Protein AF-A0A3D4Q0K2-F1 (afdb_monomer_lite)

Foldseek 3Di:
DDDDDVLVVQLVVQLVVVVVVLVVCQVPPPDPVDRDDPVVCPVVSVVSSCVSSCVCVVVDQPDVVRVGDDDDPCPDDDDD

Radius of gyration: 22.45 Å; chains: 1; bounding box: 32×44×75 Å

Secondary structure (DSSP, 8-state):
--PPPHHHHHHHHHHHHHHHHHHHHHHH-S-TTS---GGGGHHHHHHHHHHHTTSGGGS-SPPGGGT--PPP---PPPP-

pLDDT: mean 76.23, std 14.59, range [37.94, 95.56]

Structure (mmCIF, N/CA/C/O backbone):
data_AF-A0A3D4Q0K2-F1
#
_entry.id   AF-A0A3D4Q0K2-F1
#
loop_
_atom_site.group_PDB
_atom_site.id
_atom_site.type_symbol
_atom_site.label_atom_id
_atom_site.label_alt_id
_atom_site.label_comp_id
_atom_site.label_asym_id
_atom_site.label_entity_id
_atom_site.label_seq_id
_atom_site.pdbx_PDB_ins_code
_atom_site.Cartn_x
_atom_site.Cartn_y
_atom_site.Cartn_z
_atom_site.occupancy
_atom_site.B_iso_or_equiv
_atom_site.auth_seq_id
_atom_site.auth_comp_id
_atom_site.auth_asym_id
_atom_site.auth_atom_id
_atom_site.pdbx_PDB_model_num
ATOM 1 N N . MET A 1 1 ? 2.325 -19.994 -20.271 1.00 37.94 1 MET A N 1
ATOM 2 C CA . MET A 1 1 ? 1.683 -19.149 -19.246 1.00 37.94 1 MET A CA 1
ATOM 3 C C . MET A 1 1 ? 2.351 -17.791 -19.298 1.00 37.94 1 MET A C 1
ATOM 5 O O . MET A 1 1 ? 3.542 -17.712 -19.028 1.00 37.94 1 MET A O 1
ATOM 9 N N . SER A 1 2 ? 1.646 -16.768 -19.772 1.00 44.38 2 SER A N 1
ATOM 10 C CA . SER A 1 2 ? 2.206 -15.424 -19.925 1.00 44.38 2 SER A CA 1
ATOM 11 C C . SER A 1 2 ? 2.442 -14.835 -18.537 1.00 44.38 2 SER A C 1
ATOM 13 O O . SER A 1 2 ? 1.487 -14.582 -17.807 1.00 44.38 2 SER A O 1
ATOM 15 N N . LYS A 1 3 ? 3.713 -14.694 -18.145 1.00 51.00 3 LYS A N 1
ATOM 16 C CA . LYS A 1 3 ? 4.119 -14.021 -16.907 1.00 51.00 3 LYS A CA 1
ATOM 17 C C . LYS A 1 3 ? 3.505 -12.619 -16.962 1.00 51.00 3 LYS A C 1
ATOM 19 O O . LYS A 1 3 ? 3.741 -11.907 -17.939 1.00 51.00 3 LYS A O 1
ATOM 24 N N . ALA A 1 4 ? 2.675 -12.251 -15.983 1.00 58.72 4 ALA A N 1
ATOM 25 C CA . ALA A 1 4 ? 2.234 -10.865 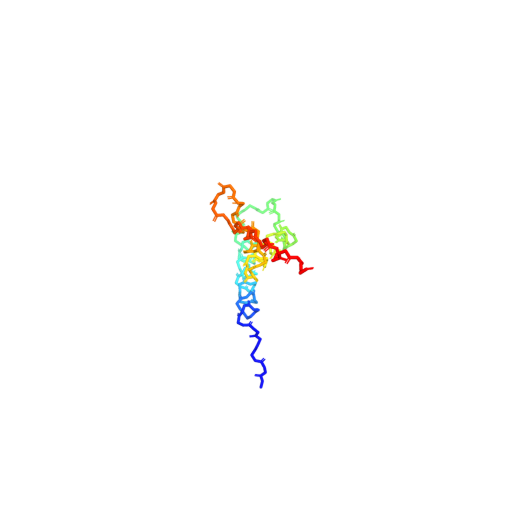-15.861 1.00 58.72 4 ALA A CA 1
ATOM 26 C C . ALA A 1 4 ? 3.487 -9.972 -15.911 1.00 58.72 4 ALA A C 1
ATOM 28 O O . 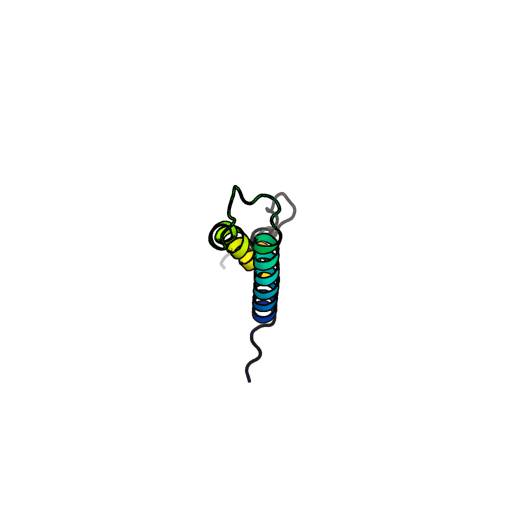ALA A 1 4 ? 4.519 -10.378 -15.360 1.00 58.72 4 ALA A O 1
ATOM 29 N N . PRO A 1 5 ? 3.446 -8.819 -16.604 1.00 70.12 5 PRO A N 1
ATOM 30 C CA . PRO A 1 5 ? 4.602 -7.935 -16.677 1.00 70.12 5 PRO A CA 1
ATOM 31 C C . PRO A 1 5 ? 5.096 -7.683 -15.252 1.00 70.12 5 PRO A C 1
ATOM 33 O O . PRO A 1 5 ? 4.285 -7.448 -14.361 1.00 70.12 5 PRO A O 1
ATOM 36 N N . GLU A 1 6 ? 6.401 -7.810 -15.008 1.00 73.44 6 GLU A N 1
ATOM 37 C CA . GLU A 1 6 ? 6.967 -7.921 -13.649 1.00 73.44 6 GLU A CA 1
ATOM 38 C C . GLU A 1 6 ? 6.539 -6.768 -12.725 1.00 73.44 6 GLU A C 1
ATOM 40 O O . GLU A 1 6 ? 6.325 -6.972 -11.533 1.00 73.44 6 GLU A O 1
ATOM 45 N N . LYS A 1 7 ? 6.284 -5.590 -13.307 1.00 70.44 7 LYS A N 1
ATOM 46 C CA . LYS A 1 7 ? 5.708 -4.416 -12.635 1.00 70.44 7 LYS A CA 1
ATOM 47 C C . LYS A 1 7 ? 4.305 -4.656 -12.063 1.00 70.44 7 LYS A C 1
ATOM 49 O O . LYS A 1 7 ? 4.009 -4.210 -10.965 1.00 70.44 7 LYS A O 1
ATOM 54 N N . VAL A 1 8 ? 3.444 -5.378 -12.779 1.00 78.12 8 VAL A N 1
ATOM 55 C CA . VAL A 1 8 ? 2.089 -5.726 -12.320 1.00 78.12 8 VAL A CA 1
ATOM 56 C C . VAL A 1 8 ? 2.148 -6.748 -11.192 1.00 78.12 8 VAL A C 1
ATOM 58 O O . VAL A 1 8 ? 1.439 -6.593 -10.205 1.00 78.12 8 VAL A O 1
ATOM 61 N N . ALA A 1 9 ? 3.020 -7.756 -11.296 1.00 83.62 9 ALA A N 1
ATOM 62 C CA . ALA A 1 9 ? 3.212 -8.724 -10.216 1.00 83.62 9 ALA A CA 1
ATOM 63 C C . ALA A 1 9 ? 3.716 -8.039 -8.933 1.00 83.62 9 ALA A C 1
ATOM 65 O O . ALA A 1 9 ? 3.182 -8.286 -7.854 1.00 83.62 9 ALA A O 1
ATOM 66 N N . PHE A 1 10 ? 4.674 -7.119 -9.069 1.00 84.19 10 PHE A N 1
ATOM 67 C CA . PHE A 1 10 ? 5.160 -6.300 -7.962 1.00 84.19 10 PHE A CA 1
ATOM 68 C C . PHE A 1 10 ? 4.057 -5.413 -7.365 1.00 84.19 10 PHE A C 1
ATOM 70 O O . PHE A 1 10 ? 3.854 -5.421 -6.154 1.00 84.19 10 PHE A O 1
ATOM 77 N N . ALA A 1 11 ? 3.285 -4.704 -8.193 1.00 84.19 11 ALA A N 1
ATOM 78 C CA . ALA A 1 11 ? 2.182 -3.866 -7.721 1.00 84.19 11 ALA A CA 1
ATOM 79 C C . ALA A 1 11 ? 1.097 -4.668 -6.982 1.00 84.19 11 ALA A C 1
ATOM 81 O O . ALA A 1 11 ? 0.554 -4.203 -5.980 1.00 84.19 11 ALA A O 1
ATOM 82 N N . MET A 1 12 ? 0.808 -5.889 -7.439 1.00 86.81 12 MET A N 1
ATOM 83 C CA . MET A 1 12 ? -0.099 -6.804 -6.743 1.00 86.81 12 MET A CA 1
ATOM 84 C C . MET A 1 12 ? 0.452 -7.224 -5.376 1.00 86.81 12 MET A C 1
ATOM 86 O O . MET A 1 12 ? -0.295 -7.215 -4.398 1.00 86.81 12 MET A O 1
ATOM 90 N N . GLU A 1 13 ? 1.742 -7.557 -5.288 1.00 91.06 13 GLU A N 1
ATOM 91 C CA . GLU A 1 13 ? 2.384 -7.917 -4.018 1.00 91.06 13 GLU A CA 1
ATOM 92 C C . GLU A 1 13 ? 2.365 -6.746 -3.028 1.00 91.06 13 GLU A C 1
ATOM 94 O O . GLU A 1 13 ? 1.998 -6.919 -1.865 1.00 91.06 13 GLU A O 1
ATOM 99 N N . VAL A 1 14 ? 2.689 -5.539 -3.496 1.00 89.06 14 VAL A N 1
ATOM 100 C CA . VAL A 1 14 ? 2.638 -4.316 -2.685 1.00 89.06 14 VAL A CA 1
ATOM 101 C C . VAL A 1 14 ? 1.226 -4.075 -2.150 1.00 89.06 14 VAL A C 1
ATOM 103 O O . VAL A 1 14 ? 1.056 -3.831 -0.956 1.00 89.06 14 VAL A O 1
ATOM 106 N N . ASN A 1 15 ? 0.205 -4.210 -3.000 1.00 89.31 15 ASN A N 1
ATOM 107 C CA . ASN A 1 15 ? -1.189 -4.066 -2.584 1.00 89.31 15 ASN A CA 1
ATOM 108 C C . ASN A 1 15 ? -1.585 -5.122 -1.534 1.00 89.31 15 ASN A C 1
ATOM 110 O O . ASN A 1 15 ? -2.333 -4.805 -0.615 1.00 89.31 15 ASN A O 1
ATOM 114 N N . SER A 1 16 ? -1.093 -6.362 -1.645 1.00 91.31 16 SER A N 1
ATOM 115 C CA . SER A 1 16 ? -1.345 -7.409 -0.642 1.00 91.31 16 SER A CA 1
ATOM 116 C C . SER A 1 16 ? -0.762 -7.031 0.718 1.00 91.31 16 SER A C 1
ATOM 118 O O . SER A 1 16 ? -1.480 -7.024 1.714 1.00 91.31 16 SER A O 1
ATOM 120 N N . LYS A 1 17 ? 0.516 -6.633 0.756 1.00 94.31 17 LYS A N 1
ATOM 121 C CA . LYS A 1 17 ? 1.192 -6.266 2.010 1.00 94.31 17 LYS A CA 1
ATOM 122 C C . LYS A 1 17 ? 0.579 -5.028 2.659 1.00 94.31 17 LYS A C 1
ATOM 124 O O . LYS A 1 17 ? 0.483 -4.958 3.881 1.00 94.31 17 LYS A O 1
ATOM 129 N N . LEU A 1 18 ? 0.142 -4.061 1.853 1.00 93.44 18 LEU A N 1
ATOM 130 C CA . LEU A 1 18 ? -0.546 -2.877 2.361 1.00 93.44 18 LEU A CA 1
ATOM 131 C C . LEU A 1 18 ? -1.894 -3.238 2.998 1.00 93.44 18 LEU A C 1
ATOM 133 O O . LEU A 1 18 ? -2.228 -2.705 4.051 1.00 93.44 18 LEU A O 1
ATOM 137 N N . ASN A 1 19 ? -2.643 -4.170 2.405 1.00 92.69 19 ASN A N 1
ATOM 138 C CA . ASN A 1 19 ? -3.901 -4.640 2.984 1.00 92.69 19 ASN A CA 1
ATOM 139 C C . ASN A 1 19 ? -3.691 -5.319 4.341 1.00 92.69 19 ASN A C 1
ATOM 141 O O . ASN A 1 19 ? -4.426 -5.023 5.279 1.00 92.69 19 ASN A O 1
ATOM 145 N N . GLU A 1 20 ? -2.675 -6.177 4.455 1.00 95.56 20 GLU A N 1
ATOM 146 C CA . GLU A 1 20 ? -2.309 -6.823 5.723 1.00 95.56 20 GLU A CA 1
ATOM 147 C C . GLU A 1 20 ? -1.941 -5.784 6.795 1.00 95.56 20 GLU A C 1
ATOM 149 O O . GLU A 1 20 ? -2.367 -5.887 7.945 1.00 95.56 20 GLU A O 1
ATOM 154 N N . LEU A 1 21 ? -1.205 -4.734 6.414 1.00 94.62 21 LEU A N 1
ATOM 155 C CA . LEU A 1 21 ? -0.869 -3.633 7.316 1.00 94.62 21 LEU A CA 1
ATOM 156 C C . LEU A 1 21 ? -2.115 -2.859 7.774 1.00 94.62 21 LEU A C 1
ATOM 158 O O . LEU A 1 21 ? -2.231 -2.539 8.955 1.00 94.62 21 LEU A O 1
ATOM 162 N N . ILE A 1 22 ? -3.046 -2.559 6.864 1.00 93.50 22 ILE A N 1
ATOM 163 C CA . ILE A 1 22 ? -4.295 -1.854 7.193 1.00 93.50 22 ILE A CA 1
ATOM 164 C C . ILE A 1 22 ? -5.135 -2.681 8.168 1.00 93.50 22 ILE A C 1
ATOM 166 O O . ILE A 1 22 ? -5.633 -2.143 9.156 1.00 93.50 22 ILE A O 1
ATOM 170 N N . GLU A 1 23 ? -5.263 -3.988 7.934 1.00 93.50 23 GLU A N 1
ATOM 171 C CA . GLU A 1 23 ? -5.958 -4.887 8.860 1.00 93.50 23 GLU A CA 1
ATOM 172 C C . GLU A 1 23 ? -5.306 -4.868 10.242 1.00 93.50 23 GLU A C 1
ATOM 174 O O . GLU A 1 23 ? -5.991 -4.654 11.244 1.00 93.50 23 GLU A O 1
ATOM 179 N N . TRP A 1 24 ? -3.977 -4.958 10.293 1.00 94.50 24 TRP A N 1
ATOM 180 C CA . TRP A 1 24 ? -3.243 -4.865 11.547 1.00 94.50 24 TRP A CA 1
ATOM 181 C C . TRP A 1 24 ? -3.483 -3.531 12.276 1.00 94.50 24 TRP A C 1
ATOM 183 O O . TRP A 1 24 ? -3.690 -3.531 13.490 1.00 94.50 24 TRP A O 1
ATOM 193 N N . ILE A 1 25 ? -3.514 -2.395 11.568 1.00 92.94 25 ILE A N 1
ATOM 194 C CA . ILE A 1 25 ? -3.781 -1.067 12.156 1.00 92.94 25 ILE A CA 1
ATOM 195 C C . ILE A 1 25 ? -5.188 -0.992 12.765 1.00 92.94 25 ILE A C 1
ATOM 197 O O . ILE A 1 25 ? -5.360 -0.441 13.859 1.00 92.94 25 ILE A O 1
ATOM 201 N N . ILE A 1 26 ? -6.188 -1.534 12.065 1.00 91.00 26 ILE A N 1
ATOM 202 C CA . ILE A 1 26 ? -7.581 -1.551 12.527 1.00 91.00 26 ILE A CA 1
ATOM 203 C C . ILE A 1 26 ? -7.699 -2.401 13.799 1.00 91.00 26 ILE A C 1
ATOM 205 O O . ILE A 1 26 ? -8.332 -1.979 14.768 1.00 91.00 26 ILE A O 1
ATOM 209 N N . GLU A 1 27 ? -7.046 -3.563 13.836 1.00 91.12 27 GLU A N 1
ATOM 210 C CA . GLU A 1 27 ? -7.082 -4.475 14.985 1.00 91.12 27 GLU A CA 1
ATOM 211 C C . GLU A 1 27 ? -6.316 -3.949 16.207 1.00 91.12 27 GLU A C 1
ATOM 213 O O . GLU A 1 27 ? -6.756 -4.128 17.345 1.00 91.12 27 GLU A O 1
ATOM 218 N N . ASN A 1 28 ? -5.176 -3.289 15.985 1.00 91.75 28 ASN A N 1
ATOM 219 C CA . ASN A 1 28 ? -4.247 -2.888 17.047 1.00 91.75 28 ASN A CA 1
ATOM 220 C C . ASN A 1 28 ? -4.415 -1.427 17.479 1.00 91.75 28 ASN A C 1
ATOM 222 O O . ASN A 1 28 ? -3.640 -0.925 18.296 1.00 91.75 28 ASN A O 1
ATOM 226 N N . THR A 1 29 ? -5.431 -0.731 16.964 1.00 86.81 29 THR A N 1
ATOM 227 C CA . THR A 1 29 ? -5.699 0.655 17.339 1.00 86.81 29 THR A CA 1
ATOM 228 C C . THR A 1 29 ? -6.043 0.766 18.832 1.00 86.81 29 THR A C 1
ATOM 230 O O . THR A 1 29 ? -7.035 0.194 19.295 1.00 86.81 29 THR A O 1
ATOM 233 N N . PRO A 1 30 ? -5.266 1.537 19.622 1.00 86.00 30 PRO A N 1
ATOM 234 C CA . PRO A 1 30 ? -5.494 1.661 21.062 1.00 86.00 30 PRO A CA 1
ATOM 235 C C . PRO A 1 30 ? -6.742 2.497 21.381 1.00 86.00 30 PRO A C 1
ATOM 237 O O . PRO A 1 30 ? -7.353 2.342 22.440 1.00 86.00 30 PRO A O 1
ATOM 240 N N . ASN A 1 31 ? -7.136 3.396 20.474 1.00 83.00 31 ASN A N 1
ATOM 241 C CA . ASN A 1 31 ? -8.228 4.334 20.688 1.00 83.00 31 ASN A CA 1
ATOM 242 C C . ASN A 1 31 ? -9.532 3.853 20.043 1.00 83.00 31 ASN A C 1
ATOM 244 O O . ASN A 1 31 ? -9.831 4.174 18.898 1.00 83.00 31 ASN A O 1
ATOM 248 N N . LYS A 1 32 ? -10.371 3.167 20.823 1.00 70.00 32 LYS A N 1
ATOM 249 C CA . LYS A 1 32 ? -11.677 2.673 20.352 1.00 70.00 32 LYS A CA 1
ATOM 250 C C . LYS A 1 32 ? -12.731 3.764 20.111 1.00 70.00 32 LYS A C 1
ATOM 252 O O . LYS A 1 32 ? -13.819 3.445 19.645 1.00 70.00 32 LYS A O 1
ATOM 257 N N . LYS A 1 33 ? -12.458 5.038 20.438 1.00 71.50 33 LYS A N 1
ATOM 258 C CA . LYS A 1 33 ? -13.400 6.141 20.150 1.00 71.50 33 LYS A CA 1
ATOM 259 C C . LYS A 1 33 ? -13.481 6.480 18.666 1.00 71.50 33 LYS A C 1
ATOM 261 O O . LYS A 1 33 ? -14.497 7.021 18.243 1.00 71.50 33 LYS A O 1
ATOM 266 N N . HIS A 1 34 ? -12.434 6.192 17.902 1.00 72.00 34 HIS A N 1
ATOM 267 C CA . HIS A 1 34 ? -12.430 6.371 16.460 1.00 72.00 34 HIS A CA 1
ATOM 268 C C . HIS A 1 34 ? -12.220 4.998 15.837 1.00 72.00 34 HIS A C 1
ATOM 270 O O . HIS A 1 34 ? -11.119 4.456 15.871 1.00 72.00 34 HIS A O 1
ATOM 276 N N . THR A 1 35 ? -13.314 4.389 15.379 1.00 79.44 35 THR A N 1
ATOM 277 C CA . THR A 1 35 ? -13.228 3.105 14.685 1.00 79.44 35 THR A CA 1
ATOM 278 C C . THR A 1 35 ? -12.670 3.399 13.305 1.00 79.44 35 THR A C 1
ATOM 280 O O . THR A 1 35 ? -13.339 4.054 12.516 1.00 79.44 35 THR A O 1
ATOM 283 N N . LEU A 1 36 ? -11.430 2.980 13.062 1.00 86.75 36 LEU A N 1
ATOM 284 C CA . LEU A 1 36 ? -10.847 3.026 11.729 1.00 86.75 36 LEU A CA 1
ATOM 285 C C . LEU A 1 36 ? -11.518 1.955 10.874 1.00 86.75 36 LEU A C 1
ATOM 287 O O . LEU A 1 36 ? -11.666 0.806 11.302 1.00 86.75 36 LEU A O 1
ATOM 291 N N . HIS A 1 37 ? -11.903 2.331 9.667 1.00 87.62 37 HIS A N 1
ATOM 292 C CA . HIS A 1 37 ? -12.474 1.446 8.670 1.00 87.62 37 HIS A CA 1
ATOM 293 C C . HIS A 1 37 ? -11.527 1.327 7.484 1.00 87.62 37 HIS A C 1
ATOM 295 O O . HIS A 1 37 ? -10.703 2.199 7.234 1.00 87.62 37 HIS A O 1
ATOM 301 N N . LYS A 1 38 ? -11.660 0.244 6.712 1.00 86.19 38 LYS A N 1
ATOM 302 C CA . LYS A 1 38 ? -10.885 0.076 5.472 1.00 86.19 38 LYS A CA 1
ATOM 303 C C . LYS A 1 38 ? -11.109 1.238 4.496 1.00 86.19 38 LYS A C 1
ATOM 305 O O . LYS A 1 38 ? -10.181 1.608 3.785 1.00 86.19 38 LYS A O 1
ATOM 310 N N . ASP A 1 39 ? -12.303 1.830 4.516 1.00 88.62 39 ASP A N 1
ATOM 311 C CA . ASP A 1 39 ? -12.678 2.964 3.667 1.00 88.62 39 ASP A CA 1
ATOM 312 C C . ASP A 1 39 ? -11.821 4.214 3.927 1.00 88.62 39 ASP A C 1
ATOM 314 O O . ASP A 1 39 ? -11.543 4.968 2.997 1.00 88.62 39 ASP A O 1
ATOM 318 N N . ASP A 1 40 ? -11.307 4.384 5.150 1.00 89.69 40 ASP A N 1
ATOM 319 C CA . ASP A 1 40 ? -10.426 5.505 5.509 1.00 89.69 40 ASP A CA 1
ATOM 320 C C . ASP A 1 40 ? -9.044 5.413 4.831 1.00 89.69 40 ASP A C 1
ATOM 322 O O . ASP A 1 40 ? -8.285 6.379 4.818 1.00 89.69 40 ASP A O 1
ATOM 326 N N . PHE A 1 41 ? -8.703 4.255 4.253 1.00 91.25 41 PHE A N 1
ATOM 327 C CA . PHE A 1 41 ? -7.403 3.988 3.633 1.00 91.25 41 PHE A CA 1
ATOM 328 C C . PHE A 1 41 ? -7.453 3.920 2.102 1.00 91.25 41 PHE A C 1
ATOM 330 O O . PHE A 1 41 ? -6.424 3.654 1.480 1.00 91.25 41 PHE A O 1
ATOM 337 N N . VAL A 1 42 ? -8.610 4.162 1.475 1.00 90.12 42 VAL A N 1
ATOM 338 C CA . VAL A 1 42 ? -8.776 4.036 0.013 1.00 90.12 42 VAL A CA 1
ATOM 339 C C . VAL A 1 42 ? -7.830 4.969 -0.745 1.00 90.12 42 VAL A C 1
ATOM 341 O O . VAL A 1 42 ? -7.173 4.537 -1.691 1.00 90.12 42 VAL A O 1
ATOM 344 N N . GLU A 1 43 ? -7.698 6.218 -0.294 1.00 89.31 43 GLU A N 1
ATOM 345 C CA . GLU A 1 43 ? -6.779 7.196 -0.891 1.00 89.31 43 GLU A CA 1
ATOM 346 C C . GLU A 1 43 ? -5.319 6.724 -0.789 1.00 89.31 43 GLU A C 1
ATOM 348 O O . GLU A 1 43 ? -4.581 6.728 -1.773 1.00 89.31 43 GLU A O 1
ATOM 353 N N . VAL A 1 44 ? -4.923 6.19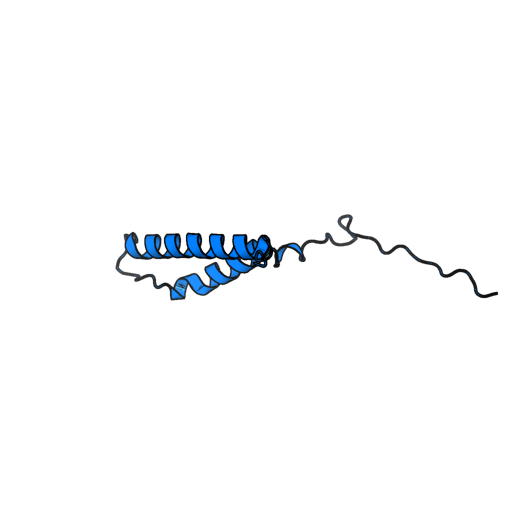7 0.375 1.00 89.25 44 VAL A N 1
ATOM 354 C CA . VAL A 1 44 ? -3.577 5.649 0.599 1.00 89.25 44 VAL A CA 1
ATOM 355 C C . VAL A 1 44 ? -3.306 4.451 -0.311 1.00 89.25 44 VAL A C 1
ATOM 357 O O . VAL A 1 44 ? -2.219 4.346 -0.877 1.00 89.25 44 VAL A O 1
ATOM 360 N N . GLN A 1 45 ? -4.278 3.550 -0.479 1.00 89.62 45 GLN A N 1
ATOM 361 C CA . GLN A 1 45 ? -4.157 2.402 -1.380 1.00 89.62 45 GLN A CA 1
ATOM 362 C C . GLN A 1 45 ? -3.992 2.829 -2.840 1.00 89.62 45 GLN A C 1
ATOM 364 O O . GLN A 1 45 ? -3.214 2.213 -3.575 1.00 89.62 45 GLN A O 1
ATOM 369 N N . GLU A 1 46 ? -4.719 3.860 -3.268 1.00 87.00 46 GLU A N 1
ATOM 370 C CA . GLU A 1 46 ? -4.633 4.378 -4.628 1.00 87.00 46 GLU A CA 1
ATOM 371 C C . GLU A 1 46 ? -3.250 4.979 -4.907 1.00 87.00 46 GLU A C 1
ATOM 373 O O . GLU A 1 46 ? -2.608 4.609 -5.895 1.00 87.00 46 GLU A O 1
ATOM 378 N N . GLU A 1 47 ? -2.749 5.821 -4.003 1.00 86.88 47 GLU A N 1
ATOM 379 C CA . GLU A 1 47 ? -1.422 6.434 -4.110 1.00 86.88 47 GLU A CA 1
ATOM 380 C C . GLU A 1 47 ? -0.310 5.378 -4.123 1.00 86.88 47 GLU A C 1
ATOM 382 O O . GLU A 1 47 ? 0.551 5.363 -5.007 1.00 86.88 47 GLU A O 1
ATOM 387 N N . PHE A 1 48 ? -0.366 4.400 -3.216 1.00 85.56 48 PHE A N 1
ATOM 388 C CA . PHE A 1 48 ? 0.624 3.323 -3.182 1.00 85.56 48 PHE A CA 1
ATOM 389 C C . PHE A 1 48 ? 0.621 2.484 -4.464 1.00 85.56 48 PHE A C 1
ATOM 391 O O . PHE A 1 48 ? 1.676 2.052 -4.937 1.00 85.56 48 PHE A O 1
ATOM 398 N N . ARG A 1 49 ? -0.558 2.262 -5.058 1.00 83.94 49 ARG A N 1
ATOM 399 C CA . ARG A 1 49 ? -0.687 1.550 -6.333 1.00 83.94 49 ARG A CA 1
ATOM 400 C C . ARG A 1 49 ? -0.073 2.345 -7.484 1.00 83.94 49 ARG A C 1
ATOM 402 O O . ARG A 1 49 ? 0.594 1.739 -8.323 1.00 83.94 49 ARG A O 1
ATOM 409 N N . LYS A 1 50 ? -0.267 3.667 -7.536 1.00 83.81 50 LYS A N 1
ATOM 410 C CA . LYS A 1 50 ? 0.354 4.537 -8.554 1.00 83.81 50 LYS A CA 1
ATOM 411 C C . LYS A 1 50 ? 1.878 4.456 -8.488 1.0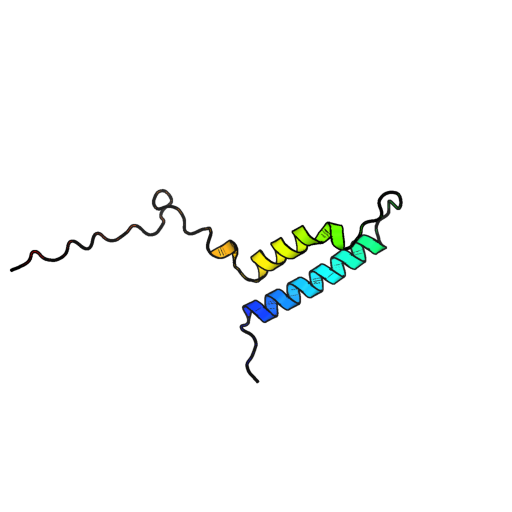0 83.81 50 LYS A C 1
ATOM 413 O O . LYS A 1 50 ? 2.514 4.207 -9.517 1.00 83.81 50 LYS A O 1
ATOM 418 N N . ILE A 1 51 ? 2.439 4.541 -7.280 1.00 83.94 51 ILE A N 1
ATOM 419 C CA . ILE A 1 51 ? 3.882 4.415 -7.034 1.00 83.94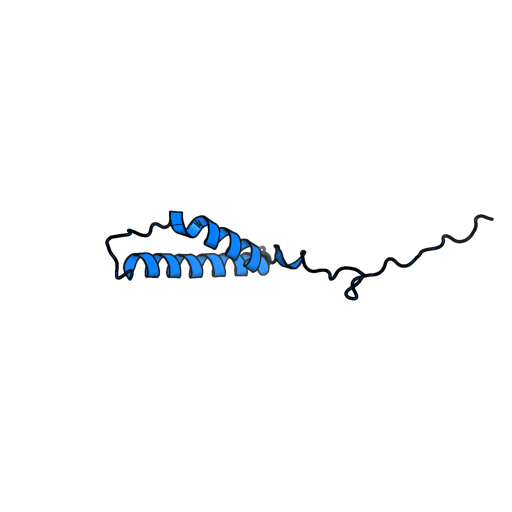 51 ILE A CA 1
ATOM 420 C C . ILE A 1 51 ? 4.386 3.028 -7.450 1.00 83.94 51 ILE A C 1
ATOM 422 O O . ILE A 1 51 ? 5.350 2.920 -8.206 1.00 83.94 51 ILE A O 1
ATOM 426 N N . ALA A 1 52 ? 3.721 1.953 -7.016 1.00 83.25 52 ALA A N 1
ATOM 427 C CA . ALA A 1 52 ? 4.158 0.583 -7.296 1.00 83.25 52 ALA A CA 1
ATOM 428 C C . ALA A 1 52 ? 4.075 0.210 -8.787 1.00 83.25 52 ALA A C 1
ATOM 430 O O . ALA A 1 52 ? 4.904 -0.550 -9.289 1.00 83.25 52 ALA A O 1
ATOM 431 N N . CYS A 1 53 ? 3.106 0.769 -9.515 1.00 78.62 53 CYS A N 1
ATOM 432 C CA . CYS A 1 53 ? 3.012 0.630 -10.967 1.00 78.62 53 CYS A CA 1
ATOM 433 C C . CYS A 1 53 ? 3.992 1.547 -11.726 1.00 78.62 53 CYS A C 1
ATOM 435 O O . CYS A 1 53 ? 4.130 1.409 -12.943 1.00 78.62 53 CYS A O 1
ATOM 437 N N . GLY A 1 54 ? 4.671 2.467 -11.033 1.00 72.19 54 GLY A N 1
ATOM 438 C CA . GLY A 1 54 ? 5.566 3.455 -11.629 1.00 72.19 54 GLY A CA 1
ATOM 439 C C . GLY A 1 54 ? 4.843 4.486 -12.496 1.00 72.19 54 GLY A C 1
ATOM 440 O O . GLY A 1 54 ? 5.456 5.012 -13.422 1.00 72.19 54 GLY A O 1
ATOM 441 N N . LEU A 1 55 ? 3.555 4.756 -12.239 1.00 65.25 55 LEU A N 1
ATOM 442 C CA . LEU A 1 55 ? 2.815 5.788 -12.977 1.00 65.25 55 LEU A CA 1
ATOM 443 C C . LEU A 1 55 ? 3.317 7.199 -12.643 1.00 65.25 55 LEU A C 1
ATOM 445 O O . LEU A 1 55 ? 3.369 8.031 -13.542 1.00 65.25 55 LEU A O 1
ATOM 449 N N . ASP A 1 56 ? 3.772 7.434 -11.410 1.00 55.34 56 ASP A N 1
ATOM 450 C CA . ASP A 1 56 ? 4.392 8.706 -11.000 1.00 55.34 56 ASP A CA 1
ATOM 451 C C . ASP A 1 56 ? 5.808 8.920 -11.547 1.00 55.34 56 ASP A C 1
ATOM 453 O O . ASP A 1 56 ? 6.326 10.033 -11.537 1.00 55.34 56 ASP A O 1
ATOM 457 N N . ALA A 1 57 ? 6.455 7.875 -12.072 1.00 52.34 57 ALA A N 1
ATOM 458 C CA . ALA A 1 57 ? 7.802 8.001 -12.626 1.00 52.34 57 ALA A CA 1
ATOM 459 C C . ALA A 1 57 ? 7.833 8.757 -13.970 1.00 52.34 57 ALA A C 1
ATOM 461 O O . ALA A 1 57 ? 8.915 9.085 -14.448 1.00 52.34 57 ALA A O 1
ATOM 462 N N . GLN A 1 58 ? 6.675 9.032 -14.583 1.00 51.72 58 GLN A N 1
ATOM 463 C CA . GLN A 1 58 ? 6.582 9.857 -15.795 1.00 51.72 58 GLN A CA 1
ATOM 464 C C . GLN A 1 58 ? 6.486 11.361 -15.498 1.00 51.72 58 GLN A C 1
ATOM 466 O O . GLN A 1 58 ? 6.547 12.160 -16.425 1.00 51.72 58 GLN A O 1
ATOM 471 N N . THR A 1 59 ? 6.358 11.764 -14.232 1.00 50.56 59 THR A N 1
ATOM 472 C CA . THR A 1 59 ? 6.153 13.171 -13.846 1.00 50.56 59 THR A CA 1
ATOM 473 C C . THR A 1 59 ? 7.456 13.913 -13.523 1.00 50.56 59 THR A C 1
ATOM 475 O O . THR A 1 59 ? 7.417 15.034 -13.029 1.00 50.56 59 THR A O 1
ATOM 478 N N . LEU A 1 60 ? 8.617 13.301 -13.773 1.00 49.78 60 LEU A N 1
ATOM 479 C CA . LEU A 1 60 ? 9.927 13.862 -13.424 1.00 49.78 60 LEU A CA 1
ATOM 480 C C . LEU A 1 60 ? 10.952 13.694 -14.552 1.00 49.78 60 LEU A C 1
ATOM 482 O O . LEU A 1 60 ? 12.114 13.371 -14.312 1.00 49.78 60 LEU A O 1
ATOM 486 N N . GLU A 1 61 ? 10.549 13.936 -15.801 1.00 53.88 61 GLU A N 1
ATOM 487 C CA . GLU A 1 61 ? 11.544 14.485 -16.724 1.00 53.88 61 GLU A CA 1
ATOM 488 C C . GLU A 1 61 ? 11.842 15.912 -16.235 1.00 53.88 61 GLU A C 1
ATOM 490 O O . GLU A 1 61 ? 10.907 16.709 -16.142 1.00 53.88 61 GLU A O 1
ATOM 495 N N . PRO A 1 62 ? 13.089 16.227 -15.831 1.00 57.81 62 PRO A N 1
ATOM 496 C CA . PRO A 1 62 ? 13.428 17.573 -15.391 1.00 57.81 62 PRO A CA 1
ATOM 497 C C . PRO A 1 62 ? 13.070 18.564 -16.495 1.00 57.81 62 PRO A C 1
ATOM 499 O O . PRO A 1 62 ? 13.241 18.269 -17.681 1.00 57.81 62 PRO A O 1
ATOM 502 N N . GLU A 1 63 ? 12.578 19.742 -16.121 1.00 60.47 63 GLU A N 1
ATOM 503 C CA . GLU A 1 63 ? 12.301 20.787 -17.102 1.00 60.47 63 GLU A CA 1
ATOM 504 C C . GLU A 1 63 ? 13.606 21.137 -17.854 1.00 60.47 63 GLU A C 1
ATOM 506 O O . GLU A 1 63 ? 14.706 20.972 -17.313 1.00 60.47 63 GLU A O 1
ATOM 511 N N . PRO A 1 64 ? 13.557 21.659 -19.093 1.00 59.56 64 PRO A N 1
ATOM 512 C CA . PRO A 1 64 ? 14.769 22.004 -19.849 1.00 59.56 64 PRO A CA 1
ATOM 513 C C . PRO A 1 64 ? 15.725 22.953 -19.101 1.00 59.56 64 PRO A C 1
ATOM 515 O O . PRO A 1 64 ? 16.933 22.944 -19.331 1.00 59.56 64 PRO A O 1
ATOM 518 N N . SER A 1 65 ? 15.194 23.762 -18.180 1.00 60.28 65 SER A N 1
ATOM 519 C CA . SER A 1 65 ? 15.957 24.658 -17.298 1.00 60.28 65 SER A CA 1
ATOM 520 C C . SER A 1 65 ? 16.758 23.926 -16.208 1.00 60.28 65 SER A C 1
ATOM 522 O O . SER A 1 65 ? 17.693 24.497 -15.654 1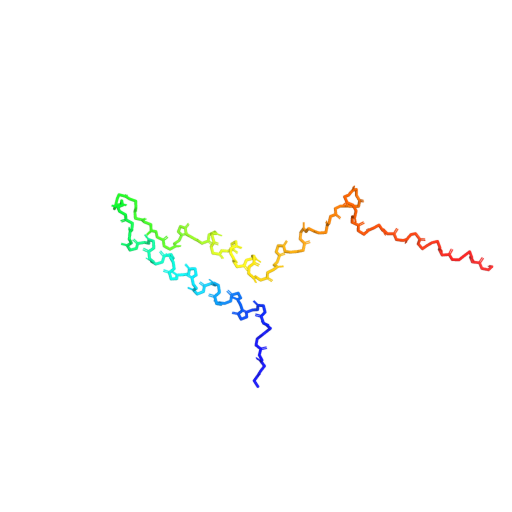.00 60.28 65 SER A O 1
ATOM 524 N N . GLU A 1 66 ? 16.410 22.674 -15.910 1.00 69.12 66 GLU A N 1
ATOM 525 C CA . GLU A 1 66 ? 17.031 21.797 -14.906 1.00 69.12 66 GLU A CA 1
ATOM 526 C C . GLU A 1 66 ? 17.931 20.719 -15.545 1.00 69.12 66 GLU A C 1
ATOM 528 O O . GLU A 1 66 ? 18.419 19.821 -14.860 1.00 69.12 66 GLU A O 1
ATOM 533 N N . GLY A 1 67 ? 18.185 20.810 -16.858 1.00 60.59 67 GLY A N 1
ATOM 534 C CA . GLY A 1 67 ? 18.997 19.846 -17.610 1.00 60.59 67 GLY A CA 1
ATOM 535 C C . GLY A 1 67 ? 18.198 18.724 -18.281 1.00 60.59 67 GLY A C 1
ATOM 536 O O . GLY A 1 67 ? 18.785 17.713 -18.670 1.00 60.59 67 GLY A O 1
ATOM 537 N N . GLY A 1 68 ? 16.879 18.892 -18.419 1.00 64.06 68 GLY A N 1
ATOM 538 C CA . GLY A 1 68 ? 16.017 18.029 -19.228 1.00 64.06 68 GLY A CA 1
ATOM 539 C C . GLY A 1 68 ? 16.338 18.040 -20.721 1.00 64.06 68 GLY A C 1
ATOM 540 O O . GLY A 1 68 ? 17.120 18.856 -21.206 1.00 64.06 68 GLY A O 1
ATOM 541 N N . ALA A 1 69 ? 15.721 17.127 -21.475 1.00 64.12 69 ALA A N 1
ATOM 542 C CA . ALA A 1 69 ? 15.963 16.975 -22.907 1.00 64.12 69 ALA A CA 1
ATOM 543 C C . ALA A 1 69 ? 15.655 18.274 -23.685 1.00 64.12 69 ALA A C 1
ATOM 545 O O . ALA A 1 69 ? 14.501 18.610 -23.948 1.00 64.12 69 ALA A O 1
ATOM 546 N N . GLN A 1 70 ? 16.693 19.008 -24.100 1.00 64.00 70 GLN A N 1
ATOM 547 C CA . GLN A 1 70 ? 16.541 20.116 -25.041 1.00 64.00 70 GLN A CA 1
ATOM 548 C C . GLN A 1 70 ? 16.279 19.557 -26.446 1.00 64.00 70 GLN A C 1
ATOM 550 O O . GLN A 1 70 ? 17.076 18.776 -26.972 1.00 64.00 70 GLN A O 1
ATOM 555 N N . TYR A 1 71 ? 15.189 19.997 -27.081 1.00 65.31 71 TYR A N 1
ATOM 556 C CA . TYR A 1 71 ? 14.925 19.725 -28.494 1.00 65.31 71 TYR A CA 1
ATOM 557 C C . TYR A 1 71 ? 16.149 20.085 -29.341 1.00 65.31 71 TYR A C 1
ATOM 559 O O . TYR A 1 71 ? 16.614 21.226 -29.343 1.00 65.31 71 TYR A O 1
ATOM 567 N N . VAL A 1 72 ? 16.656 19.111 -30.098 1.00 61.34 72 VAL A N 1
ATOM 568 C CA . VAL A 1 72 ? 17.651 19.381 -31.133 1.00 61.34 72 VAL A CA 1
ATOM 569 C C . VAL A 1 72 ? 16.939 20.154 -32.233 1.00 61.34 72 VAL A C 1
ATOM 571 O O . VAL A 1 72 ? 16.004 19.643 -32.849 1.00 61.34 72 VAL A O 1
ATOM 574 N N . SER A 1 73 ? 17.374 21.390 -32.472 1.00 61.34 73 SER A N 1
ATOM 575 C CA . SER A 1 73 ? 16.964 22.165 -33.640 1.00 61.34 73 SER A CA 1
ATOM 576 C C . SER A 1 73 ? 17.386 21.408 -34.897 1.00 61.34 73 SER A C 1
ATOM 578 O O . SER A 1 73 ? 18.500 21.570 -35.392 1.00 61.34 73 SER A O 1
ATOM 580 N N . VAL A 1 74 ? 16.495 20.574 -35.425 1.00 63.00 74 VAL A N 1
ATOM 581 C CA . VAL A 1 74 ? 16.586 20.068 -36.790 1.00 63.00 74 VAL A CA 1
ATOM 582 C C . VAL A 1 74 ? 16.240 21.228 -37.707 1.00 63.00 74 VAL A C 1
ATOM 584 O O . VAL A 1 74 ? 15.095 21.397 -38.108 1.00 63.00 74 VAL A O 1
ATOM 587 N N . THR A 1 75 ? 17.223 22.071 -38.011 1.00 69.25 75 THR A N 1
ATOM 588 C CA . THR A 1 75 ? 17.145 22.931 -39.189 1.00 69.25 75 THR A CA 1
ATOM 589 C C . THR A 1 75 ? 17.021 21.988 -40.385 1.00 69.25 75 THR A C 1
ATOM 591 O O . THR A 1 75 ? 17.982 21.267 -40.673 1.00 69.25 75 THR A O 1
ATOM 594 N N . PRO A 1 76 ? 15.857 21.901 -41.058 1.00 70.06 76 PRO A N 1
ATOM 595 C CA . PRO A 1 76 ? 15.781 21.106 -42.270 1.00 70.06 76 PRO A CA 1
ATOM 596 C C . PRO A 1 76 ? 16.753 21.721 -43.279 1.00 70.06 76 PRO A C 1
ATOM 598 O O . PRO A 1 76 ? 16.878 22.947 -43.360 1.00 70.06 76 PRO A O 1
ATOM 601 N N . ALA A 1 77 ? 17.474 20.873 -44.014 1.00 75.06 77 ALA A N 1
ATOM 602 C CA . ALA A 1 77 ? 18.325 21.339 -45.100 1.00 75.06 77 ALA A CA 1
ATOM 603 C C . ALA A 1 77 ? 17.507 22.268 -46.023 1.00 75.06 77 ALA A C 1
ATOM 605 O O . ALA A 1 77 ? 16.332 21.974 -46.273 1.00 75.06 77 ALA A O 1
ATOM 606 N N . PRO A 1 78 ? 18.076 23.395 -46.492 1.00 72.62 78 PRO A N 1
ATOM 607 C CA . PRO A 1 78 ? 17.356 24.290 -47.386 1.00 72.62 78 PRO A CA 1
ATOM 608 C C . PRO A 1 78 ? 16.935 23.520 -48.641 1.00 72.62 78 PRO A C 1
ATOM 610 O O . PRO A 1 78 ? 17.707 22.718 -49.171 1.00 72.62 78 PRO A O 1
ATOM 613 N N . TRP A 1 79 ? 15.689 23.733 -49.070 1.00 65.12 79 TRP A N 1
ATOM 614 C CA . TRP A 1 79 ? 15.160 23.135 -50.294 1.00 65.12 79 TRP A CA 1
ATOM 615 C C . TRP A 1 79 ? 16.035 23.520 -51.503 1.00 65.12 79 TRP A C 1
ATOM 617 O O . TRP A 1 79 ? 16.545 24.644 -51.517 1.00 65.12 79 TRP A O 1
ATOM 627 N N . PRO A 1 80 ? 16.234 22.600 -52.469 1.00 71.25 80 PRO A N 1
ATOM 628 C CA . PRO A 1 80 ? 17.023 22.856 -53.672 1.00 71.25 80 PRO A CA 1
ATOM 629 C C . PRO A 1 80 ? 16.452 23.986 -54.533 1.00 71.25 80 PRO A C 1
ATOM 631 O O . PRO A 1 80 ? 15.210 24.153 -54.558 1.00 71.25 80 PRO A O 1
#

Sequence (80 aa):
MSKAPEKVAFAMEVNSKLNELIEWIIENTPNKKHTLHKDDFVEVQEEFRKIACGLDAQTLEPEPSEGGAQYVSVTPAPWP